Protein AF-A0AAW0ZWM6-F1 (afdb_monomer)

Structure (mmCIF, N/CA/C/O backbone):
data_AF-A0AAW0ZWM6-F1
#
_entry.id   AF-A0AAW0ZWM6-F1
#
loop_
_atom_site.group_PDB
_atom_site.id
_atom_site.type_symbol
_atom_site.label_atom_id
_atom_site.label_alt_id
_atom_site.label_comp_id
_atom_site.label_asym_id
_atom_site.label_entity_id
_atom_site.label_seq_id
_atom_site.pdbx_P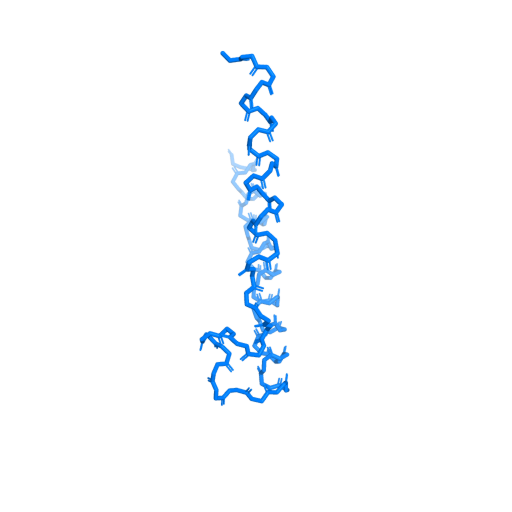DB_ins_code
_atom_site.Cartn_x
_atom_site.Cartn_y
_atom_site.Cartn_z
_atom_site.occupancy
_atom_site.B_iso_or_equiv
_atom_site.auth_seq_i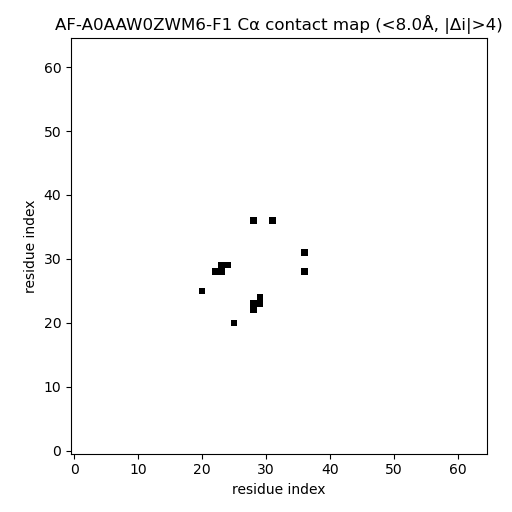d
_atom_site.auth_comp_id
_atom_site.auth_asym_id
_atom_site.auth_atom_id
_atom_site.pdbx_PDB_model_num
ATOM 1 N N . MET A 1 1 ? 22.849 14.290 18.679 1.00 56.81 1 MET A N 1
ATOM 2 C CA . MET A 1 1 ? 21.526 14.422 18.011 1.00 56.81 1 MET A CA 1
ATOM 3 C C . MET A 1 1 ? 21.396 15.748 17.244 1.00 56.81 1 MET A C 1
ATOM 5 O O . MET A 1 1 ? 20.356 16.389 17.227 1.00 56.81 1 MET A O 1
ATOM 9 N N . THR A 1 2 ? 22.458 16.167 16.565 1.00 54.22 2 THR A N 1
ATOM 10 C CA . THR A 1 2 ? 22.512 17.362 15.712 1.00 54.22 2 THR A CA 1
ATOM 11 C C . THR A 1 2 ? 21.868 17.084 14.344 1.00 54.22 2 THR A C 1
ATOM 13 O O . THR A 1 2 ? 21.750 15.926 13.936 1.00 54.22 2 THR A O 1
ATOM 16 N N . ARG A 1 3 ? 21.454 18.140 13.619 1.00 68.44 3 ARG A N 1
ATOM 17 C CA . ARG A 1 3 ? 20.757 18.119 12.303 1.00 68.44 3 ARG A CA 1
ATOM 18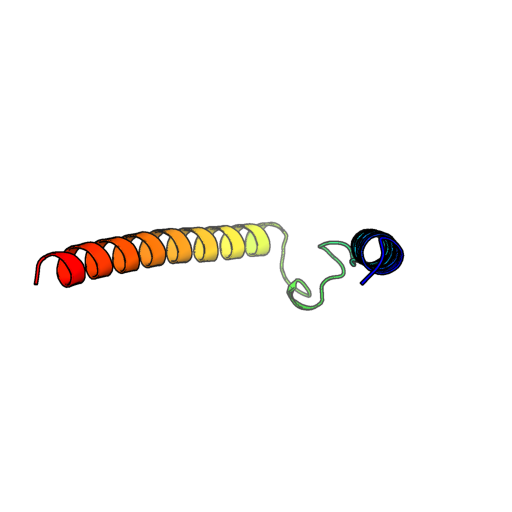 C C . ARG A 1 3 ? 21.282 17.108 11.266 1.00 68.44 3 ARG A C 1
ATOM 20 O O . ARG A 1 3 ? 20.521 16.722 10.381 1.00 68.44 3 ARG A O 1
ATOM 27 N N . GLY A 1 4 ? 22.538 16.663 11.371 1.00 72.75 4 GLY A N 1
ATOM 28 C CA . GLY A 1 4 ? 23.118 15.607 10.534 1.00 72.75 4 GLY A CA 1
ATOM 29 C C . GLY A 1 4 ? 22.297 14.314 10.530 1.00 72.75 4 GLY A C 1
ATOM 30 O O . GLY A 1 4 ? 22.060 13.762 9.460 1.00 72.75 4 GLY A O 1
ATOM 31 N N . ASN A 1 5 ? 21.740 13.902 11.676 1.00 79.06 5 ASN A N 1
ATOM 32 C CA . ASN A 1 5 ? 20.925 12.681 11.745 1.00 79.06 5 ASN A CA 1
ATOM 33 C C . ASN A 1 5 ? 19.632 12.798 10.913 1.00 79.06 5 ASN A C 1
ATOM 35 O O . ASN A 1 5 ? 19.234 11.866 10.222 1.00 79.06 5 ASN A O 1
ATOM 39 N N . GLN A 1 6 ? 19.007 13.981 10.898 1.00 82.88 6 GLN A N 1
ATOM 40 C CA . GLN A 1 6 ? 17.795 14.216 10.106 1.00 82.88 6 GLN A CA 1
ATOM 41 C C . GLN A 1 6 ? 18.084 14.326 8.608 1.00 82.88 6 GLN A C 1
ATOM 43 O O . GLN A 1 6 ? 17.286 13.869 7.788 1.00 82.88 6 GLN A O 1
ATOM 48 N N . ARG A 1 7 ? 19.233 14.901 8.236 1.00 85.31 7 ARG A N 1
ATOM 49 C CA . ARG A 1 7 ? 19.645 15.012 6.833 1.00 85.31 7 ARG A CA 1
ATOM 50 C C . ARG A 1 7 ? 19.953 13.641 6.238 1.00 85.31 7 ARG A C 1
ATOM 52 O O . ARG A 1 7 ? 19.459 13.341 5.152 1.00 85.31 7 ARG A O 1
ATOM 59 N N . GLU A 1 8 ? 20.701 12.799 6.950 1.00 85.31 8 GLU A N 1
ATOM 60 C CA . GLU A 1 8 ? 20.989 11.442 6.472 1.00 85.31 8 GLU A CA 1
ATOM 61 C C . GLU A 1 8 ? 19.735 10.574 6.422 1.00 85.31 8 GLU A C 1
ATOM 63 O O . GLU A 1 8 ? 19.508 9.870 5.439 1.00 85.31 8 GLU A O 1
ATOM 68 N N . LEU A 1 9 ? 18.839 10.714 7.398 1.00 84.94 9 LEU A N 1
ATOM 69 C CA . LEU A 1 9 ? 17.550 10.032 7.378 1.00 84.94 9 LEU A CA 1
ATOM 70 C C . LEU A 1 9 ? 16.675 10.473 6.191 1.00 84.94 9 LEU A C 1
ATOM 72 O O . LEU A 1 9 ? 16.015 9.640 5.566 1.00 84.94 9 LEU A O 1
ATOM 76 N N . ALA A 1 10 ? 16.690 11.758 5.826 1.00 85.81 10 ALA A N 1
ATOM 77 C CA . ALA A 1 10 ? 15.999 12.257 4.638 1.00 85.81 10 ALA A CA 1
ATOM 78 C C . ALA A 1 10 ? 16.616 11.717 3.336 1.00 85.81 10 ALA A C 1
ATOM 80 O O . ALA A 1 10 ? 15.881 11.280 2.447 1.00 85.81 10 ALA A O 1
ATOM 81 N N . ARG A 1 11 ? 17.952 11.676 3.230 1.00 87.50 11 ARG A N 1
ATOM 82 C CA . ARG A 1 11 ? 18.633 11.087 2.067 1.00 87.50 11 ARG A CA 1
ATOM 83 C C . ARG A 1 11 ? 18.353 9.597 1.936 1.00 87.50 11 ARG A C 1
ATOM 85 O O . ARG A 1 11 ? 17.972 9.158 0.856 1.00 87.50 11 ARG A O 1
ATOM 92 N N . ALA A 1 12 ? 18.447 8.840 3.027 1.00 84.69 12 ALA A N 1
ATOM 93 C CA . ALA A 1 12 ? 18.109 7.420 3.051 1.00 84.69 12 ALA A CA 1
ATOM 94 C C . ALA A 1 12 ? 16.649 7.179 2.633 1.00 84.69 12 ALA A C 1
ATOM 96 O O . ALA A 1 12 ? 16.364 6.288 1.832 1.00 84.69 12 ALA A O 1
ATOM 97 N N . LYS A 1 13 ? 15.710 8.015 3.102 1.00 86.06 13 LYS A N 1
ATOM 98 C CA . LYS A 1 13 ? 14.304 7.961 2.670 1.00 86.06 13 LYS A CA 1
ATOM 99 C C . LYS A 1 13 ? 14.134 8.248 1.178 1.00 86.06 13 LYS A C 1
ATOM 101 O O . LYS A 1 13 ? 13.324 7.578 0.544 1.00 86.06 13 LYS A O 1
ATOM 106 N N . ASN A 1 14 ? 14.869 9.206 0.619 1.00 85.62 14 ASN A N 1
ATOM 107 C CA . ASN A 1 14 ? 14.804 9.528 -0.808 1.00 85.62 14 ASN A CA 1
ATOM 108 C C . ASN A 1 14 ? 15.435 8.430 -1.673 1.00 85.62 14 ASN A C 1
ATOM 110 O O . ASN A 1 14 ? 14.803 7.991 -2.629 1.00 85.62 14 ASN A O 1
ATOM 114 N N . MET A 1 15 ? 16.596 7.898 -1.284 1.00 84.94 15 MET A N 1
ATOM 115 C CA . MET A 1 15 ? 17.211 6.743 -1.951 1.00 84.94 15 MET A CA 1
ATOM 116 C C . MET A 1 15 ? 16.289 5.516 -1.914 1.00 84.94 15 MET A C 1
ATOM 118 O O . MET A 1 15 ? 16.098 4.833 -2.913 1.00 84.94 15 MET A O 1
ATOM 122 N N . LYS A 1 16 ? 15.596 5.274 -0.796 1.00 80.50 16 LYS A N 1
ATOM 123 C CA . LYS A 1 16 ? 14.603 4.191 -0.707 1.00 80.50 16 LYS A CA 1
ATOM 124 C C . LYS A 1 16 ? 13.376 4.414 -1.599 1.00 80.50 16 LYS A C 1
ATOM 126 O O . LYS A 1 16 ? 12.638 3.464 -1.834 1.00 80.50 16 LYS A O 1
ATOM 131 N N . LYS A 1 17 ? 13.096 5.636 -2.061 1.00 80.31 17 LYS A N 1
ATOM 132 C CA . LYS A 1 17 ? 12.014 5.887 -3.027 1.00 80.31 17 LYS A CA 1
ATOM 133 C C . LYS A 1 17 ? 12.462 5.583 -4.453 1.00 80.31 17 LYS A C 1
ATOM 135 O O . LYS A 1 17 ? 11.675 5.008 -5.191 1.00 80.31 17 LYS A O 1
ATOM 140 N N . THR A 1 18 ? 13.702 5.917 -4.809 1.00 76.44 18 THR A N 1
ATOM 141 C CA . THR A 1 18 ? 14.248 5.687 -6.156 1.00 76.44 18 THR A CA 1
ATOM 142 C C . THR A 1 18 ? 14.619 4.226 -6.408 1.00 76.44 18 THR A C 1
ATOM 144 O O . THR A 1 18 ? 14.510 3.762 -7.533 1.00 76.44 18 THR A O 1
ATOM 147 N N . VAL A 1 19 ? 14.990 3.474 -5.367 1.00 79.44 19 VAL A N 1
ATOM 148 C CA . VAL A 1 19 ? 15.362 2.045 -5.465 1.00 79.44 19 VAL A CA 1
ATOM 149 C C . VAL A 1 19 ? 14.140 1.106 -5.421 1.00 79.44 19 VAL A C 1
ATOM 151 O O . VAL A 1 19 ? 14.267 -0.115 -5.509 1.00 79.44 19 VAL A O 1
ATOM 154 N N . ARG A 1 20 ? 12.914 1.631 -5.274 1.00 77.12 20 ARG A N 1
ATOM 155 C CA . ARG A 1 20 ? 11.711 0.783 -5.293 1.00 77.12 20 ARG A CA 1
ATOM 156 C C . ARG A 1 20 ? 11.476 0.242 -6.698 1.00 77.12 20 ARG A C 1
ATOM 158 O O . ARG A 1 20 ? 11.212 1.007 -7.617 1.00 77.12 20 ARG A O 1
ATOM 165 N N . LYS A 1 21 ? 11.496 -1.088 -6.807 1.00 78.75 21 LYS A N 1
ATOM 166 C CA . LYS A 1 21 ? 11.065 -1.835 -7.993 1.00 78.75 21 LYS A CA 1
ATOM 167 C C . LYS A 1 21 ? 9.680 -1.378 -8.446 1.00 78.75 21 LYS A C 1
ATOM 169 O O . LYS A 1 21 ? 8.805 -1.122 -7.604 1.00 78.75 21 LYS A O 1
ATOM 174 N N . SER A 1 22 ? 9.488 -1.304 -9.761 1.00 76.81 22 SER A N 1
ATOM 175 C CA . SER A 1 22 ? 8.192 -0.974 -10.353 1.00 76.81 22 SER A CA 1
ATOM 176 C C . SER A 1 22 ? 7.121 -1.971 -9.886 1.00 76.81 22 SER A C 1
ATOM 178 O O . SER A 1 22 ? 7.424 -3.095 -9.480 1.00 76.81 22 SER A O 1
ATOM 180 N N . ALA A 1 23 ? 5.841 -1.591 -9.929 1.00 71.56 23 ALA A N 1
ATOM 181 C CA . ALA A 1 23 ? 4.762 -2.489 -9.502 1.00 71.56 23 ALA A CA 1
ATOM 182 C C . ALA A 1 23 ? 4.752 -3.817 -10.291 1.00 71.56 23 ALA A C 1
ATOM 184 O O . ALA A 1 23 ? 4.291 -4.831 -9.774 1.00 71.56 23 ALA A O 1
ATOM 185 N N . ALA A 1 24 ? 5.271 -3.831 -11.523 1.00 68.19 24 ALA A N 1
ATOM 186 C CA . ALA A 1 24 ? 5.429 -5.036 -12.333 1.00 68.19 24 ALA A CA 1
ATOM 187 C C . ALA A 1 24 ? 6.580 -5.944 -11.868 1.00 68.19 24 ALA A C 1
ATOM 189 O O . ALA A 1 24 ? 6.447 -7.160 -11.946 1.00 68.19 24 ALA A O 1
ATOM 190 N N . GLU A 1 25 ? 7.658 -5.366 -11.339 1.00 74.44 25 GLU A N 1
ATOM 191 C CA . GLU A 1 25 ? 8.850 -6.073 -10.845 1.00 74.44 25 GLU A CA 1
ATOM 192 C C . GLU A 1 25 ? 8.735 -6.540 -9.387 1.00 74.44 25 GLU A C 1
ATOM 194 O O . GLU A 1 25 ? 9.631 -7.212 -8.867 1.00 74.44 25 GLU A O 1
ATOM 199 N N . GLN A 1 26 ? 7.661 -6.166 -8.689 1.00 80.75 26 GLN A N 1
ATOM 200 C CA . GLN A 1 26 ? 7.408 -6.680 -7.350 1.00 80.75 26 GLN A CA 1
ATOM 201 C C . GLN A 1 26 ? 7.075 -8.168 -7.415 1.00 80.75 26 GLN A C 1
ATOM 203 O O . GLN A 1 26 ? 6.134 -8.586 -8.083 1.00 80.75 26 GLN A O 1
ATOM 208 N N . GLU A 1 27 ? 7.812 -8.965 -6.651 1.00 77.69 27 GLU A N 1
ATOM 209 C CA . GLU A 1 27 ? 7.649 -10.418 -6.603 1.00 77.69 27 GLU A CA 1
ATOM 210 C C . GLU A 1 27 ? 6.241 -10.841 -6.155 1.00 77.69 27 GLU A C 1
ATOM 212 O O . GLU A 1 27 ? 5.667 -11.769 -6.713 1.00 77.69 27 GLU A O 1
ATOM 217 N N . SER A 1 28 ? 5.613 -10.072 -5.256 1.00 76.25 28 SER A N 1
ATOM 218 C CA . SER A 1 28 ? 4.213 -10.264 -4.832 1.00 76.25 28 SER A CA 1
ATOM 219 C C . SER A 1 28 ? 3.187 -10.121 -5.970 1.00 76.25 28 SER A C 1
ATOM 221 O O . SER A 1 28 ? 2.059 -10.612 -5.865 1.00 76.25 28 SER A O 1
ATOM 223 N N . ASN A 1 29 ? 3.582 -9.453 -7.052 1.00 80.25 29 ASN A N 1
ATOM 224 C CA . ASN A 1 29 ? 2.763 -9.197 -8.227 1.00 80.25 29 ASN A CA 1
ATOM 225 C C . ASN A 1 29 ? 3.100 -10.142 -9.399 1.00 80.25 29 ASN A C 1
ATOM 227 O O . ASN A 1 29 ? 2.459 -10.065 -10.454 1.00 80.25 29 ASN A O 1
ATOM 231 N N . LYS A 1 30 ? 4.092 -11.029 -9.237 1.00 79.38 30 LYS A N 1
ATOM 232 C CA . LYS A 1 30 ? 4.512 -11.994 -10.259 1.00 79.38 30 LYS A CA 1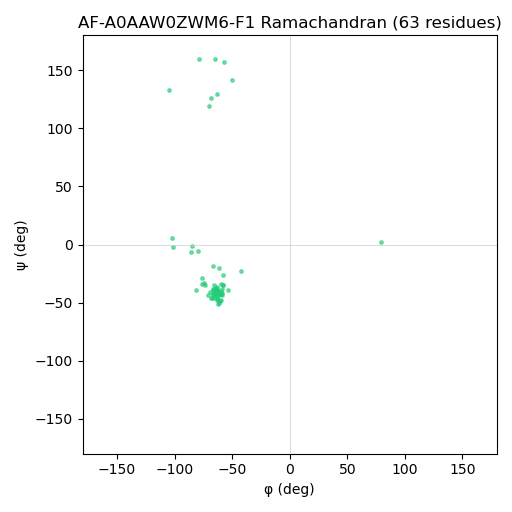
ATOM 233 C C . LYS A 1 30 ? 3.364 -12.967 -10.553 1.00 79.38 30 LYS A C 1
ATOM 235 O O . LYS A 1 30 ? 2.763 -13.516 -9.637 1.00 79.38 30 LYS A O 1
ATOM 240 N N . GLY A 1 31 ? 3.040 -13.145 -11.834 1.00 79.50 31 GLY A N 1
ATOM 241 C CA . GLY A 1 31 ? 1.967 -14.043 -12.285 1.00 79.50 31 GLY A CA 1
ATOM 242 C C . GLY A 1 31 ? 0.538 -13.501 -12.160 1.00 79.50 31 GLY A C 1
ATOM 243 O O . GLY A 1 31 ? -0.394 -14.212 -12.510 1.00 79.50 31 GLY A O 1
ATOM 244 N N . LEU A 1 32 ? 0.343 -12.258 -11.701 1.00 82.94 32 LEU A N 1
ATOM 245 C CA . LEU A 1 32 ? -0.987 -11.646 -11.594 1.00 82.94 32 LEU A CA 1
ATOM 246 C C . LEU A 1 32 ? -1.223 -10.629 -12.698 1.00 82.94 32 LEU A C 1
ATOM 248 O O . LEU A 1 32 ? -0.393 -9.734 -12.902 1.00 82.94 32 LEU A O 1
ATOM 252 N N . SER A 1 33 ? -2.391 -10.718 -13.333 1.00 86.94 33 SER A N 1
ATOM 253 C CA . SER A 1 33 ? -2.854 -9.707 -14.282 1.00 86.94 33 SER A CA 1
ATOM 254 C C . SER A 1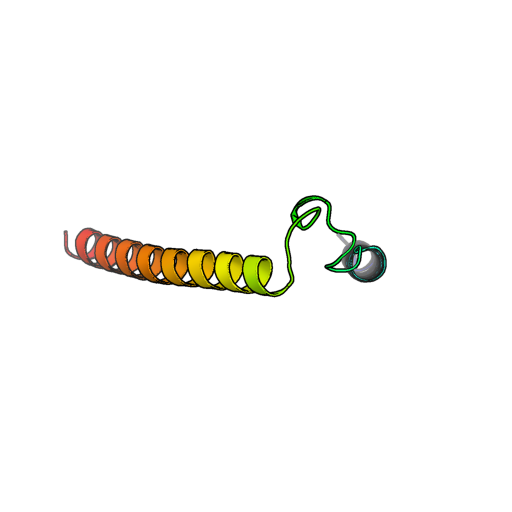 33 ? -3.101 -8.365 -13.578 1.00 86.94 33 SER A C 1
ATOM 256 O O . SER A 1 33 ? -3.279 -8.295 -12.357 1.00 86.94 33 SER A O 1
ATOM 258 N N . LEU A 1 34 ? -3.123 -7.269 -14.340 1.00 83.44 34 LEU A N 1
ATOM 259 C CA . LEU A 1 34 ? -3.420 -5.939 -13.791 1.00 83.44 34 LEU A CA 1
ATOM 260 C C . LEU A 1 34 ? -4.790 -5.887 -13.102 1.00 83.44 34 LEU A C 1
ATOM 262 O O . LEU A 1 34 ? -4.944 -5.210 -12.088 1.00 83.44 34 LEU A O 1
ATOM 266 N N . GLU A 1 35 ? -5.767 -6.619 -13.631 1.00 86.44 35 GLU A N 1
ATOM 267 C CA . GLU A 1 35 ? -7.114 -6.712 -13.075 1.00 86.44 35 GLU A CA 1
ATOM 268 C C . GLU A 1 35 ? -7.123 -7.452 -11.733 1.00 86.44 35 GLU A C 1
ATOM 270 O O . GLU A 1 35 ? -7.657 -6.941 -10.752 1.00 86.44 35 GLU A O 1
ATOM 275 N N . GLN A 1 36 ? -6.429 -8.590 -11.643 1.00 88.12 36 GLN A N 1
ATOM 276 C CA . GLN A 1 36 ? -6.306 -9.359 -10.400 1.00 88.12 36 GLN A CA 1
ATOM 277 C C . GLN A 1 36 ? -5.587 -8.568 -9.301 1.00 88.12 36 GLN A C 1
ATOM 279 O O . GLN A 1 36 ? -5.952 -8.650 -8.127 1.00 88.12 36 GLN A O 1
ATOM 284 N N . ARG A 1 37 ? -4.582 -7.760 -9.669 1.00 88.06 37 ARG A N 1
ATOM 285 C CA . ARG A 1 37 ? -3.907 -6.851 -8.728 1.00 88.06 37 ARG A CA 1
ATOM 286 C C . ARG A 1 37 ? -4.876 -5.803 -8.185 1.00 88.06 37 ARG A C 1
ATOM 288 O O . ARG A 1 37 ? -4.955 -5.622 -6.973 1.00 88.06 37 ARG A O 1
ATOM 295 N N . LYS A 1 38 ? -5.653 -5.161 -9.065 1.00 89.50 38 LYS A N 1
ATOM 296 C CA . LYS A 1 38 ? -6.668 -4.173 -8.670 1.00 89.50 38 LYS A CA 1
ATOM 297 C C . LYS A 1 38 ? -7.753 -4.787 -7.785 1.00 89.50 38 LYS A C 1
ATOM 299 O O . LYS A 1 38 ? -8.116 -4.175 -6.786 1.00 89.50 38 LYS A O 1
ATOM 304 N N . ALA A 1 39 ? -8.230 -5.989 -8.111 1.00 90.06 39 ALA A N 1
ATOM 305 C CA . ALA A 1 39 ? -9.224 -6.703 -7.312 1.00 90.06 39 ALA A CA 1
ATOM 306 C C . ALA A 1 39 ? -8.706 -6.995 -5.895 1.00 90.06 39 ALA A C 1
ATOM 308 O O . ALA A 1 39 ? -9.351 -6.623 -4.916 1.00 90.06 39 ALA A O 1
ATOM 309 N N . ARG A 1 40 ? -7.486 -7.536 -5.778 1.00 89.25 40 ARG A N 1
ATOM 310 C CA . ARG A 1 40 ? -6.836 -7.794 -4.483 1.00 89.25 40 ARG A CA 1
ATOM 311 C C . ARG A 1 40 ? -6.646 -6.523 -3.656 1.00 89.25 40 ARG A C 1
ATOM 313 O O . ARG A 1 40 ? -6.824 -6.533 -2.438 1.00 89.25 40 ARG A O 1
ATOM 320 N N . ASP A 1 41 ? -6.226 -5.432 -4.289 1.00 88.81 41 ASP A N 1
ATOM 321 C CA . ASP A 1 41 ? -6.047 -4.153 -3.598 1.00 88.81 41 ASP A CA 1
ATOM 322 C C . ASP A 1 41 ? -7.392 -3.589 -3.120 1.00 88.81 41 ASP A C 1
ATOM 324 O O . ASP A 1 41 ? -7.488 -3.098 -1.993 1.00 88.81 41 ASP A O 1
ATOM 328 N N . ALA A 1 42 ? -8.449 -3.727 -3.924 1.00 92.94 42 ALA A N 1
ATOM 329 C CA . ALA A 1 42 ? -9.804 -3.326 -3.556 1.00 92.94 42 ALA A CA 1
ATOM 330 C C . ALA A 1 42 ? -10.381 -4.170 -2.405 1.00 92.94 42 ALA A C 1
ATOM 332 O O . ALA A 1 42 ? -11.015 -3.623 -1.503 1.00 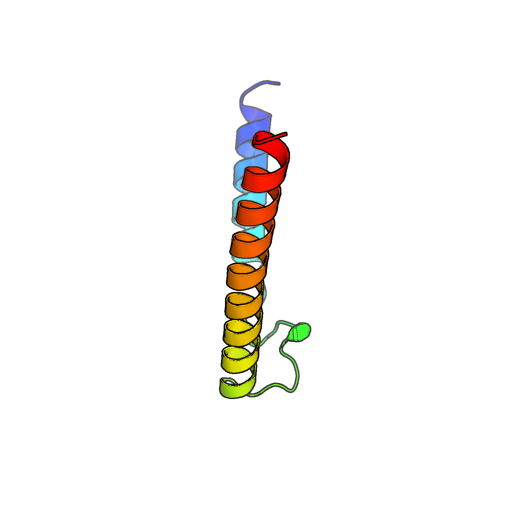92.94 42 ALA A O 1
ATOM 333 N N . GLU A 1 43 ? -10.158 -5.485 -2.399 1.00 92.62 43 GLU A N 1
ATOM 334 C CA . GLU A 1 43 ? -10.559 -6.381 -1.304 1.00 92.62 43 GLU A CA 1
ATOM 335 C C . GLU A 1 43 ? -9.864 -6.013 0.005 1.00 92.62 43 GLU A C 1
ATOM 337 O O . GLU A 1 43 ? -10.540 -5.715 0.991 1.00 92.62 43 GLU A O 1
ATOM 342 N N . ARG A 1 44 ? -8.532 -5.877 -0.009 1.00 93.00 44 ARG A N 1
ATOM 343 C CA . ARG A 1 44 ? -7.770 -5.446 1.176 1.00 93.00 44 ARG A CA 1
ATOM 344 C C . ARG A 1 44 ? -8.223 -4.085 1.702 1.00 93.00 44 ARG A C 1
ATOM 346 O O . ARG A 1 44 ? -8.217 -3.852 2.911 1.00 93.00 44 ARG A O 1
ATOM 353 N N . MET A 1 45 ? -8.619 -3.169 0.818 1.00 94.06 45 MET A N 1
ATOM 354 C CA . MET A 1 45 ? -9.158 -1.871 1.227 1.00 94.06 45 MET A CA 1
ATOM 355 C C . MET A 1 45 ? -10.534 -1.986 1.886 1.00 94.06 45 MET A C 1
ATOM 357 O O . MET A 1 45 ? -10.760 -1.322 2.899 1.00 94.06 45 MET A O 1
ATOM 361 N N . ARG A 1 46 ? -11.426 -2.834 1.361 1.00 93.31 46 ARG A N 1
ATOM 362 C CA . ARG A 1 46 ? -12.737 -3.106 1.971 1.00 93.31 46 ARG A CA 1
ATOM 363 C C . ARG A 1 46 ? -12.581 -3.740 3.350 1.00 93.31 46 ARG A C 1
ATOM 365 O O . ARG A 1 46 ? -13.144 -3.232 4.316 1.00 93.31 46 ARG A O 1
ATOM 372 N N . GLU A 1 47 ? -11.736 -4.759 3.473 1.00 93.38 47 GLU A N 1
ATOM 373 C CA . GLU A 1 47 ? -11.431 -5.403 4.757 1.00 93.38 47 GLU A CA 1
ATOM 374 C C . GLU A 1 47 ? -10.861 -4.414 5.776 1.00 93.38 47 GLU A C 1
ATOM 376 O O . GLU A 1 47 ? -11.286 -4.380 6.929 1.00 93.38 47 GLU A O 1
ATOM 381 N N . LYS A 1 48 ? -9.933 -3.548 5.353 1.00 95.19 48 LYS A N 1
ATOM 382 C CA . LYS A 1 48 ? -9.347 -2.533 6.233 1.00 95.19 48 LYS A CA 1
ATOM 383 C C . LYS A 1 48 ? -10.379 -1.517 6.718 1.00 95.19 48 LYS A C 1
ATOM 385 O O . LYS A 1 48 ? -10.305 -1.085 7.868 1.00 95.19 48 LYS A O 1
ATOM 390 N N . GLN A 1 49 ? -11.319 -1.112 5.864 1.00 93.50 49 GLN A N 1
ATOM 391 C CA . GLN A 1 49 ? -12.407 -0.217 6.260 1.00 93.50 49 GLN A CA 1
ATOM 392 C C . GLN A 1 49 ? -13.328 -0.891 7.277 1.00 93.50 49 GLN A C 1
ATOM 394 O O . GLN A 1 49 ? -13.611 -0.288 8.311 1.00 93.50 49 GLN A O 1
ATOM 399 N N . LEU A 1 50 ? -13.717 -2.144 7.029 1.00 94.38 50 LEU A N 1
ATOM 400 C CA . LEU A 1 50 ? -14.537 -2.930 7.953 1.00 94.38 50 LEU A CA 1
ATOM 401 C C . LEU A 1 50 ? -13.840 -3.108 9.302 1.00 94.38 50 LEU A C 1
ATOM 403 O O . LEU A 1 50 ? -14.422 -2.797 10.337 1.00 94.38 50 LEU A O 1
ATOM 407 N N . LYS A 1 51 ? -12.563 -3.501 9.299 1.00 94.38 51 LYS A N 1
ATOM 408 C CA . LYS A 1 51 ? -11.774 -3.654 10.524 1.00 94.38 51 LYS A CA 1
ATOM 409 C C . LYS A 1 51 ? -11.657 -2.340 11.293 1.00 94.38 51 LYS A C 1
ATOM 411 O O . LYS A 1 51 ? -11.842 -2.321 12.501 1.00 94.38 51 LYS A O 1
ATOM 416 N N . LYS A 1 52 ? -11.416 -1.219 10.605 1.00 93.62 52 LYS A N 1
ATOM 417 C CA . LYS A 1 52 ? -11.360 0.100 11.252 1.00 93.62 52 LYS A CA 1
ATOM 418 C C . LYS A 1 52 ? -12.706 0.490 11.868 1.00 93.62 52 LYS A C 1
ATOM 420 O O . LYS A 1 52 ? -12.724 1.072 12.947 1.00 93.62 52 LYS A O 1
ATOM 425 N N . GLN A 1 53 ? -13.820 0.184 11.201 1.00 91.69 53 GLN A N 1
ATOM 426 C CA . GLN A 1 53 ? -15.158 0.412 11.752 1.00 91.69 53 GLN A CA 1
ATOM 427 C C . GLN A 1 53 ? -15.411 -0.464 12.984 1.00 91.69 53 GLN A C 1
ATOM 429 O O . GLN A 1 53 ? -15.893 0.051 13.988 1.00 91.69 53 GLN A O 1
ATOM 434 N N . GLN A 1 54 ? -15.033 -1.744 12.942 1.00 91.06 54 GLN A N 1
ATOM 435 C CA . GLN A 1 54 ? -15.130 -2.658 14.084 1.00 91.06 54 GLN A CA 1
ATOM 436 C C . GLN A 1 54 ? -14.284 -2.176 15.265 1.00 91.06 54 GLN A C 1
ATOM 438 O O . GLN A 1 54 ? -14.814 -2.009 16.356 1.00 91.06 54 GLN A O 1
ATOM 443 N N . GLU A 1 55 ? -13.010 -1.843 15.045 1.00 91.25 55 GLU A N 1
ATOM 444 C CA . GLU A 1 55 ? -12.129 -1.292 16.083 1.00 91.25 55 GLU A CA 1
ATOM 445 C C . GLU A 1 55 ? -12.689 0.010 16.675 1.00 91.25 55 GLU A C 1
ATOM 447 O O . GLU A 1 55 ? -12.586 0.246 17.877 1.00 91.25 55 GLU A O 1
ATOM 452 N N . GLN A 1 56 ? -13.294 0.872 15.852 1.00 89.19 56 GLN A N 1
ATOM 453 C CA . GLN A 1 56 ? -13.935 2.094 16.335 1.00 89.19 56 GLN A CA 1
ATOM 454 C C . GLN A 1 56 ? -15.157 1.774 17.204 1.00 89.19 56 GLN A C 1
ATOM 456 O O . GLN A 1 56 ? -15.323 2.376 18.262 1.00 89.19 56 GLN A O 1
ATOM 461 N N . GLN A 1 57 ? -15.991 0.815 16.793 1.00 85.44 57 GLN A N 1
ATOM 462 C CA . GLN A 1 57 ? -17.140 0.362 17.578 1.00 85.44 57 GLN A CA 1
ATOM 463 C C . GLN A 1 57 ? -16.710 -0.294 18.895 1.00 85.44 57 GLN A C 1
ATOM 465 O O . GLN A 1 57 ? -17.320 -0.036 19.929 1.00 85.44 57 GLN A O 1
ATOM 470 N N . GLU A 1 58 ? -15.654 -1.106 18.887 1.00 85.12 58 GLU A N 1
ATOM 471 C CA . GLU A 1 58 ? -15.093 -1.717 20.094 1.00 85.12 58 GLU A CA 1
ATOM 472 C C . GLU A 1 58 ? -14.531 -0.669 21.053 1.00 85.12 58 GLU A C 1
ATOM 474 O O . GLU A 1 58 ? -14.817 -0.729 22.245 1.00 85.12 58 GLU A O 1
ATOM 479 N N . LYS A 1 59 ? -13.816 0.343 20.547 1.00 84.56 59 LYS A N 1
ATOM 480 C CA . LYS A 1 59 ? -13.333 1.467 21.365 1.00 84.56 59 LYS A CA 1
ATOM 481 C C . LYS A 1 59 ? -14.474 2.267 21.983 1.00 84.56 59 LYS A C 1
ATOM 483 O O . LYS A 1 59 ? -14.389 2.624 23.152 1.00 84.56 59 LYS A O 1
ATOM 488 N N . VAL A 1 60 ? -15.547 2.519 21.231 1.00 85.19 60 VAL A N 1
ATOM 489 C CA . VAL A 1 60 ? -16.744 3.187 21.765 1.00 85.19 60 VAL A CA 1
ATOM 490 C C . VAL A 1 60 ? -17.378 2.344 22.8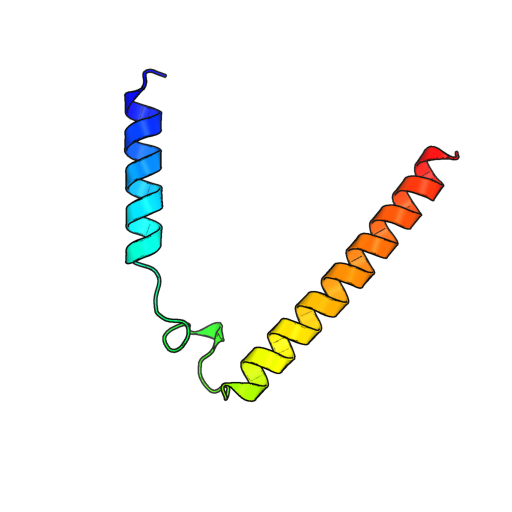74 1.00 85.19 60 VAL A C 1
ATOM 492 O O . VAL A 1 60 ? -17.688 2.888 23.929 1.00 85.19 60 VAL A O 1
ATOM 495 N N . LYS A 1 61 ? -17.504 1.023 22.684 1.00 75.38 61 LYS A N 1
ATOM 496 C CA . LYS A 1 61 ? -18.031 0.090 23.699 1.00 75.38 61 LYS A CA 1
ATOM 497 C C . LYS A 1 61 ? -17.135 -0.034 24.937 1.00 75.38 61 LYS A C 1
ATOM 499 O O . LYS A 1 61 ? -17.646 -0.218 26.034 1.00 75.38 61 LYS A O 1
ATOM 504 N N . GLN A 1 62 ? -15.815 0.038 24.775 1.00 73.88 62 GLN A N 1
ATOM 505 C CA . GLN A 1 62 ? -14.862 -0.009 25.889 1.00 73.88 62 GLN A CA 1
ATOM 506 C C . GLN A 1 62 ? -14.796 1.311 26.661 1.00 73.88 62 GLN A C 1
ATOM 508 O O . GLN A 1 62 ? -14.624 1.274 27.868 1.00 73.88 62 GLN A O 1
ATOM 513 N N . GLY A 1 63 ? -14.962 2.458 25.995 1.00 71.69 63 GLY A N 1
ATOM 514 C CA . GLY A 1 63 ? -15.010 3.772 26.650 1.00 71.69 63 GLY A CA 1
ATOM 515 C C . GLY A 1 63 ? -16.358 4.122 27.291 1.00 71.69 63 GLY A C 1
ATOM 516 O O . GLY A 1 63 ? -16.469 5.170 27.916 1.00 71.69 63 GLY A O 1
ATOM 517 N N . THR A 1 64 ? -17.383 3.282 27.112 1.00 60.59 64 THR A N 1
ATOM 518 C CA . THR A 1 64 ? -18.705 3.410 27.760 1.00 60.59 64 THR A CA 1
ATOM 519 C C . THR A 1 64 ? -18.904 2.443 28.936 1.00 60.59 64 THR A C 1
ATOM 521 O O . THR A 1 64 ? -19.998 2.399 29.496 1.00 60.59 64 THR A O 1
ATOM 524 N N . ARG A 1 65 ? -17.868 1.686 29.322 1.00 50.97 65 ARG A N 1
ATOM 525 C CA . ARG A 1 65 ? -17.791 0.939 30.588 1.00 50.97 65 ARG A CA 1
ATOM 526 C C . ARG A 1 65 ? -16.894 1.671 31.573 1.00 50.97 65 ARG A C 1
ATOM 528 O O . ARG A 1 65 ? -17.171 1.531 32.781 1.00 50.97 65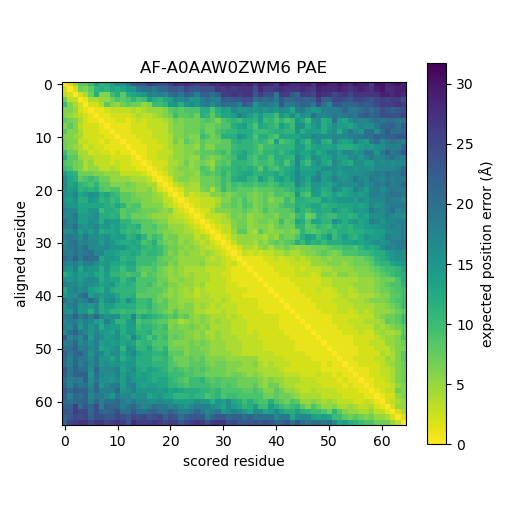 ARG A O 1
#

Sequence (65 aa):
MTRGNQRELARAKNMKKTVRKSAAEQESNKGLSLEQRKARDAERMREKQLKKQQEQQEKVKQGTR

Radius of gyration: 19.66 Å; Cα contacts (8 Å, |Δi|>4): 7; chains: 1; bounding box: 42×32×45 Å

Secondary structure (DSSP, 8-state):
--THHHHHHHHHHHHHHHTPPPTTT-GGGTT--HHHHHHHHHHHHHHHHHHHHHHHHHHHHHTT-

Organism: NCBI:txid166442

InterPro domains:
  IPR007513 Small EDRK-rich factor-like, N-terminal [PF04419] (1-38)
  IPR040211 Small EDRK-rich factor 1/2-like [PTHR13596] (1-58)

Mean predicted aligned error: 10.02 Å

Foldseek 3D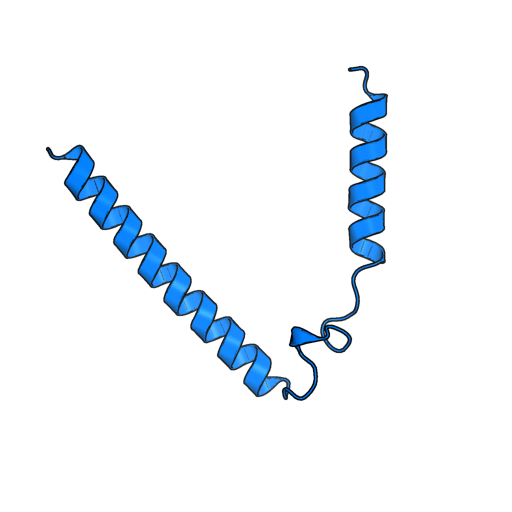i:
DPCVVVVVVVVVVVVVVVPDDDPCPPPVCPPPDPVRVVVVVVVVVVVVVVVVVVVVVVVVVVVVD

pLDDT: mean 82.49, std 9.73, range [50.97, 95.19]

Solvent-accessible surface area (backbone atoms only — not comparable to full-atom values): 3882 Å² total; per-residue (Å²): 140,57,73,65,62,58,52,52,52,51,50,53,53,50,53,58,60,73,70,53,68,52,77,78,69,34,73,94,40,60,95,54,52,75,64,57,50,51,50,52,54,51,49,55,49,51,54,50,52,51,50,52,50,50,53,50,52,50,49,54,58,60,75,74,108